Protein AF-A0A522X275-F1 (afdb_monomer)

Mean predicted aligned error: 4.61 Å

pLDDT: mean 91.49, std 9.24, range [66.56, 98.62]

Foldseek 3Di:
DALLVQLVVLLVQLVVQLVVLVVVQVVVCLVPPPDPCRPDCDPVSVVSNVVSVVSNVVSVVSNVVSVD

Solvent-accessible surface are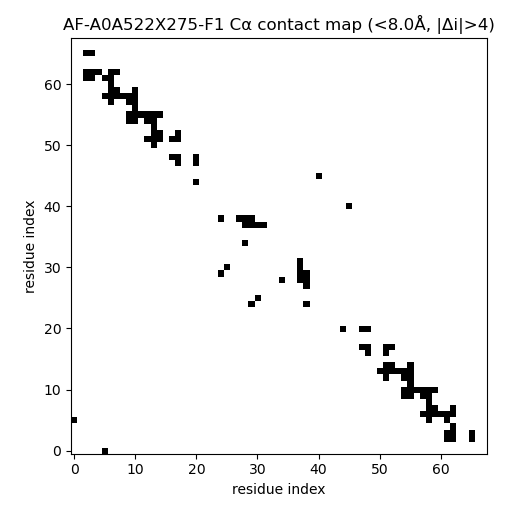a (backbone atoms only — not comparable to full-atom values): 3669 Å² total; per-residue (Å²): 136,55,62,42,58,53,9,52,51,28,29,52,51,12,50,51,49,41,48,50,55,51,51,58,41,48,78,59,44,54,73,46,89,84,52,90,75,54,63,77,86,46,71,66,56,52,52,53,44,52,49,16,49,50,38,22,51,51,10,50,52,34,38,55,58,64,74,109

Secondary structure (DSSP, 8-state):
--HHHHHHHHHHHHHHHHHHHHHHHHTTTTT-SS-S-PPP--HHHHHHHHHHHHHHHHHHHHHHHTT-

Radius of gyration: 15.6 Å; Cα contacts (8 Å, |Δi|>4): 64; chains: 1; bounding box: 29×18×48 Å

Structure (mmCIF, N/CA/C/O backbone):
data_AF-A0A522X275-F1
#
_entry.id   AF-A0A522X275-F1
#
loop_
_atom_site.group_PDB
_atom_site.id
_atom_site.type_symbol
_atom_site.label_atom_id
_atom_site.label_alt_id
_atom_site.label_comp_id
_atom_site.label_asym_id
_atom_site.label_entity_id
_atom_site.label_seq_id
_atom_site.pdbx_PDB_ins_code
_atom_site.Cartn_x
_atom_site.Cartn_y
_atom_site.Cartn_z
_atom_site.occupancy
_atom_site.B_iso_or_equiv
_atom_site.auth_seq_id
_atom_site.auth_comp_id
_atom_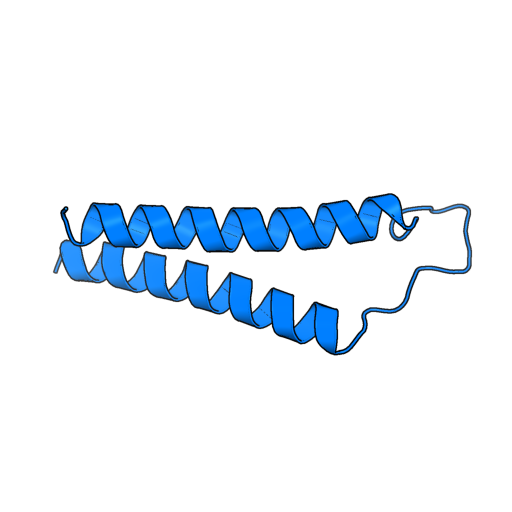site.auth_asym_id
_atom_site.auth_atom_id
_atom_site.pdbx_PDB_model_num
ATOM 1 N N . MET A 1 1 ? 7.713 12.249 -19.490 1.00 69.19 1 MET A N 1
ATOM 2 C CA . MET A 1 1 ? 7.679 11.400 -18.276 1.00 69.19 1 MET A CA 1
ATOM 3 C C . MET A 1 1 ? 7.978 9.964 -18.707 1.00 69.19 1 MET A C 1
ATOM 5 O O . MET A 1 1 ? 7.330 9.507 -19.636 1.00 69.19 1 MET A O 1
ATOM 9 N N . THR A 1 2 ? 8.994 9.290 -18.153 1.00 93.06 2 THR A N 1
ATOM 10 C CA . THR A 1 2 ? 9.387 7.927 -18.596 1.00 93.06 2 THR A CA 1
ATOM 11 C C . THR A 1 2 ? 8.492 6.844 -17.983 1.00 93.06 2 THR A C 1
ATOM 13 O O . THR A 1 2 ? 8.051 7.025 -16.847 1.00 93.06 2 THR A O 1
ATOM 16 N N . LEU A 1 3 ? 8.313 5.699 -18.658 1.00 93.88 3 LEU A N 1
ATOM 17 C CA . LEU A 1 3 ? 7.550 4.548 -18.138 1.00 93.88 3 LEU A CA 1
ATOM 18 C C . LEU A 1 3 ? 8.060 4.086 -16.762 1.00 93.88 3 LEU A C 1
ATOM 20 O O . LEU A 1 3 ? 7.276 3.850 -15.848 1.00 93.88 3 LEU A O 1
ATOM 24 N N . ARG A 1 4 ? 9.387 4.070 -16.585 1.00 95.69 4 ARG A N 1
ATOM 25 C CA . ARG A 1 4 ? 10.043 3.748 -15.313 1.00 95.69 4 ARG A CA 1
ATOM 26 C C . ARG A 1 4 ? 9.649 4.706 -14.187 1.00 95.69 4 ARG A C 1
ATOM 28 O O . ARG A 1 4 ? 9.317 4.264 -13.094 1.00 95.69 4 ARG A O 1
ATOM 35 N N . ALA A 1 5 ? 9.666 6.012 -14.454 1.00 97.19 5 ALA A N 1
ATOM 36 C CA . ALA A 1 5 ? 9.258 7.031 -13.482 1.00 97.19 5 ALA A CA 1
ATOM 37 C C . ALA A 1 5 ? 7.777 6.900 -13.092 1.00 97.19 5 ALA A C 1
ATOM 39 O O . ALA A 1 5 ? 7.446 7.047 -11.918 1.00 97.19 5 ALA A O 1
ATOM 40 N N . LEU A 1 6 ? 6.899 6.574 -14.050 1.00 97.62 6 LEU A N 1
ATOM 41 C CA . LEU A 1 6 ? 5.494 6.280 -13.764 1.00 97.62 6 LEU A CA 1
ATOM 42 C C . LEU A 1 6 ? 5.355 5.031 -12.881 1.00 97.62 6 LEU A C 1
ATOM 44 O O . LEU A 1 6 ? 4.626 5.064 -11.894 1.00 97.62 6 LEU A O 1
ATOM 48 N N . GLY A 1 7 ? 6.095 3.962 -13.187 1.00 97.69 7 GLY A N 1
ATOM 49 C CA . GLY A 1 7 ? 6.113 2.748 -12.373 1.00 97.69 7 GLY A CA 1
ATOM 50 C C . GLY A 1 7 ? 6.556 3.012 -10.932 1.00 97.69 7 GLY A C 1
ATOM 51 O O . GLY A 1 7 ? 5.870 2.614 -9.995 1.00 97.69 7 GLY A O 1
ATOM 52 N N . ILE A 1 8 ? 7.639 3.773 -10.741 1.00 98.06 8 ILE A N 1
ATOM 53 C CA . ILE A 1 8 ? 8.117 4.186 -9.410 1.00 98.06 8 ILE A CA 1
ATOM 54 C C . ILE A 1 8 ? 7.059 5.018 -8.673 1.00 98.06 8 ILE A C 1
ATOM 56 O O . ILE A 1 8 ? 6.823 4.792 -7.487 1.00 98.06 8 ILE A O 1
ATOM 60 N N . ALA A 1 9 ? 6.395 5.950 -9.362 1.00 98.19 9 ALA A N 1
ATOM 61 C CA . ALA A 1 9 ? 5.333 6.755 -8.764 1.00 98.19 9 ALA A CA 1
ATOM 62 C C . ALA A 1 9 ? 4.149 5.892 -8.294 1.00 98.19 9 ALA A C 1
ATOM 64 O O . ALA A 1 9 ? 3.650 6.101 -7.191 1.00 98.19 9 ALA A O 1
ATOM 65 N N . LEU A 1 10 ? 3.738 4.892 -9.082 1.00 98.31 10 LEU A N 1
ATOM 66 C CA . LEU A 1 10 ? 2.684 3.951 -8.692 1.00 98.31 10 LEU A CA 1
ATOM 67 C C . LEU A 1 10 ? 3.094 3.099 -7.485 1.00 98.31 10 LEU A C 1
ATOM 69 O O . LEU A 1 10 ? 2.297 2.943 -6.565 1.00 98.31 10 LEU A O 1
ATOM 73 N N . ILE A 1 11 ? 4.337 2.609 -7.433 1.00 98.56 11 ILE A N 1
ATOM 74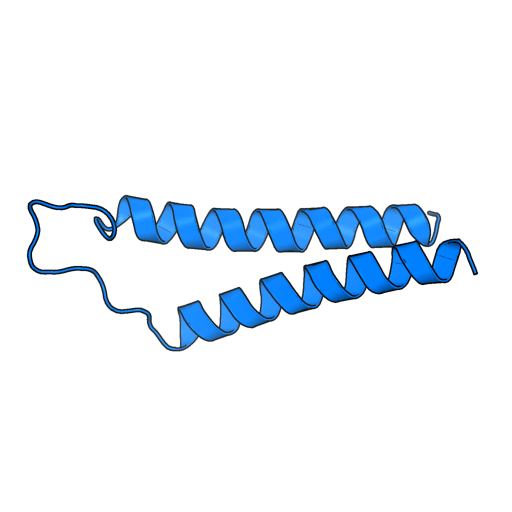 C CA . ILE A 1 11 ? 4.848 1.875 -6.263 1.00 98.56 11 ILE A CA 1
ATOM 75 C C . ILE A 1 11 ? 4.692 2.726 -5.003 1.00 98.56 11 ILE A C 1
ATOM 77 O O . ILE A 1 11 ? 4.070 2.289 -4.035 1.00 98.56 11 ILE A O 1
ATOM 81 N N . TRP A 1 12 ? 5.195 3.961 -5.033 1.00 98.56 12 TRP A N 1
ATOM 82 C CA . TRP A 1 12 ? 5.102 4.863 -3.887 1.00 98.56 12 TRP A CA 1
ATOM 83 C C . TRP A 1 12 ? 3.663 5.235 -3.538 1.00 98.56 12 TRP A C 1
ATOM 85 O O . TRP A 1 12 ? 3.335 5.286 -2.355 1.00 98.56 12 TRP A O 1
ATOM 95 N N . ALA A 1 13 ? 2.791 5.430 -4.528 1.00 98.31 13 ALA A N 1
ATOM 96 C CA . ALA A 1 13 ? 1.376 5.697 -4.291 1.00 98.31 13 ALA A CA 1
ATOM 97 C C . ALA A 1 13 ? 0.685 4.523 -3.576 1.00 98.31 13 ALA A C 1
ATOM 99 O O . ALA A 1 13 ? -0.003 4.732 -2.576 1.00 98.31 13 ALA A O 1
ATOM 100 N N . GLY A 1 14 ? 0.909 3.288 -4.036 1.00 98.12 14 GLY A N 1
ATOM 101 C CA . GLY A 1 14 ? 0.364 2.086 -3.400 1.00 98.12 14 GLY A CA 1
ATOM 102 C C . GLY A 1 14 ? 0.894 1.889 -1.978 1.00 98.12 14 GLY A C 1
ATOM 103 O O . GLY A 1 14 ? 0.114 1.667 -1.051 1.00 98.12 14 GLY A O 1
ATOM 104 N N . VAL A 1 15 ? 2.206 2.058 -1.776 1.00 98.31 15 VAL A N 1
ATOM 105 C CA . VAL A 1 15 ? 2.845 1.974 -0.451 1.00 98.31 15 VAL A CA 1
ATOM 106 C C . VAL A 1 15 ? 2.300 3.039 0.500 1.00 98.31 15 VAL A C 1
ATOM 108 O O . VAL A 1 15 ? 1.927 2.712 1.625 1.00 98.31 15 VAL A O 1
ATOM 111 N N . ALA A 1 16 ? 2.198 4.294 0.059 1.00 98.38 16 ALA A N 1
ATOM 112 C CA . ALA A 1 16 ? 1.662 5.383 0.871 1.00 98.38 16 ALA A CA 1
ATOM 113 C C . ALA A 1 16 ? 0.198 5.134 1.258 1.00 98.38 16 ALA A C 1
ATOM 115 O O . ALA A 1 16 ? -0.192 5.374 2.401 1.00 98.38 16 ALA A O 1
ATOM 116 N N . MET A 1 17 ? -0.606 4.596 0.337 1.00 98.00 17 MET A N 1
ATOM 117 C CA . MET A 1 17 ? -2.001 4.269 0.619 1.00 98.00 17 MET A CA 1
ATOM 118 C C . MET A 1 17 ? -2.120 3.143 1.654 1.00 98.00 17 MET A C 1
ATOM 120 O O . MET A 1 17 ? -2.912 3.251 2.592 1.00 98.00 17 MET A O 1
ATOM 124 N N . LEU A 1 18 ? -1.293 2.097 1.540 1.00 97.19 18 LEU A N 1
ATOM 125 C CA . LEU A 1 18 ? -1.243 1.013 2.521 1.00 97.19 18 LEU A CA 1
ATOM 126 C C . LEU A 1 18 ? -0.778 1.520 3.894 1.00 97.19 18 LEU A C 1
ATOM 128 O O . LEU A 1 18 ? -1.402 1.211 4.908 1.00 97.19 18 LEU A O 1
ATOM 132 N N . ALA A 1 19 ? 0.261 2.358 3.929 1.00 97.38 19 ALA A N 1
ATOM 133 C CA . ALA A 1 19 ? 0.737 2.992 5.153 1.00 97.38 19 ALA A CA 1
ATOM 134 C C . ALA A 1 19 ? -0.364 3.836 5.814 1.00 97.38 19 ALA A C 1
ATOM 136 O O . ALA A 1 19 ? -0.592 3.715 7.015 1.00 97.38 19 ALA A O 1
ATOM 137 N N . GLY A 1 20 ? -1.118 4.620 5.037 1.00 96.25 20 GLY A N 1
ATOM 138 C CA . GLY A 1 20 ? -2.257 5.391 5.538 1.00 96.25 20 GLY A CA 1
ATOM 139 C C . GLY A 1 20 ? -3.356 4.517 6.153 1.00 96.25 20 GLY A C 1
ATOM 140 O O . GLY A 1 20 ? -3.892 4.851 7.213 1.00 96.25 20 GLY A O 1
ATOM 141 N N . LEU A 1 21 ? -3.667 3.366 5.543 1.00 94.31 21 LEU A N 1
ATOM 142 C CA . LEU A 1 21 ? -4.616 2.398 6.110 1.00 94.31 21 LEU A CA 1
ATOM 143 C C . LEU A 1 21 ? -4.126 1.835 7.447 1.00 94.31 21 LEU A C 1
ATOM 145 O O . LEU A 1 21 ? -4.913 1.750 8.395 1.00 94.31 21 LEU A O 1
ATOM 149 N N . LEU A 1 22 ? -2.841 1.485 7.533 1.00 92.62 22 LEU A N 1
ATOM 150 C CA . LEU A 1 22 ? -2.227 0.956 8.750 1.00 92.62 22 LEU A CA 1
ATOM 151 C C . LEU A 1 22 ? -2.177 2.005 9.861 1.00 92.62 22 LEU A C 1
ATOM 153 O O . LEU A 1 22 ? -2.589 1.708 10.978 1.00 92.62 22 LEU A O 1
ATOM 157 N N . LEU A 1 23 ? -1.776 3.240 9.555 1.00 93.44 23 LEU A N 1
ATOM 158 C CA . LEU A 1 23 ? -1.760 4.348 10.514 1.00 93.44 23 LEU A CA 1
ATOM 159 C C . LEU A 1 23 ? -3.165 4.665 11.035 1.00 93.44 23 LEU A C 1
ATOM 161 O O . LEU A 1 23 ? -3.361 4.832 12.237 1.00 93.44 23 LEU A O 1
ATOM 165 N N . ARG A 1 24 ? -4.176 4.669 10.157 1.00 90.81 24 ARG A N 1
ATOM 166 C CA . ARG A 1 24 ? -5.576 4.851 10.566 1.00 90.81 24 ARG A CA 1
ATOM 167 C C . ARG A 1 24 ? -6.061 3.723 11.477 1.00 90.81 24 ARG A C 1
ATOM 169 O O . ARG A 1 24 ? -6.880 3.959 12.360 1.00 90.81 24 ARG A O 1
ATOM 176 N N . ARG A 1 25 ? -5.600 2.493 11.238 1.00 88.12 25 AR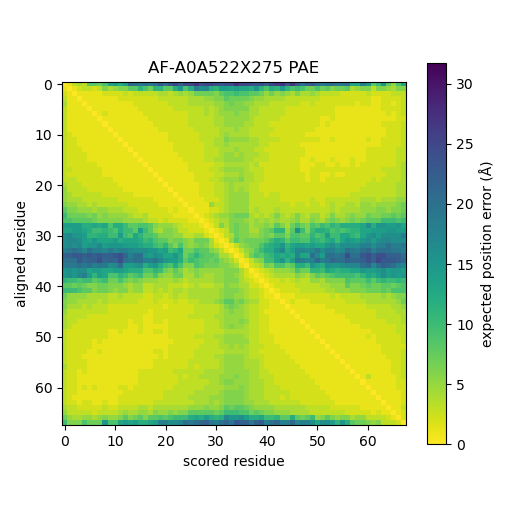G A N 1
ATOM 177 C CA . ARG A 1 25 ? -5.918 1.327 12.069 1.00 88.12 25 ARG A CA 1
ATOM 178 C C . ARG A 1 25 ? -5.193 1.396 13.416 1.00 88.12 25 ARG A C 1
ATOM 180 O O . ARG A 1 25 ? -5.817 1.133 14.438 1.00 88.12 25 ARG A O 1
ATOM 187 N N . PHE A 1 26 ? -3.933 1.819 13.420 1.00 87.75 26 PHE A N 1
ATOM 188 C CA . PHE A 1 26 ? -3.146 2.054 14.627 1.00 87.75 26 PHE A CA 1
ATOM 189 C C . PHE A 1 26 ? -3.794 3.114 15.526 1.00 87.75 26 PHE A C 1
ATOM 191 O O . PHE A 1 26 ? -4.049 2.843 16.693 1.00 87.75 26 PHE A O 1
ATOM 198 N N . GLY A 1 27 ? -4.190 4.264 14.968 1.00 86.38 27 GLY A N 1
ATOM 199 C CA . GLY A 1 27 ? -4.877 5.326 15.716 1.00 86.38 27 GLY A CA 1
ATOM 200 C C . GLY A 1 27 ? -6.259 4.944 16.265 1.00 86.38 27 GLY A C 1
ATOM 201 O O . GLY A 1 27 ? -6.831 5.699 17.041 1.00 86.38 27 GLY A O 1
ATOM 202 N N . ARG A 1 28 ? -6.806 3.785 15.878 1.00 85.06 28 ARG A N 1
ATOM 203 C CA . ARG A 1 28 ? -8.040 3.217 16.446 1.00 85.06 28 ARG A CA 1
ATOM 204 C C . ARG A 1 28 ? -7.785 2.168 17.530 1.00 85.06 28 ARG A C 1
ATOM 206 O O . ARG A 1 28 ? -8.718 1.470 17.895 1.00 85.06 28 ARG A O 1
ATOM 213 N N . GLY A 1 29 ? -6.547 2.014 17.993 1.00 82.88 29 GLY A N 1
ATOM 214 C CA . GLY A 1 29 ? -6.221 1.069 19.063 1.00 82.88 29 GLY A CA 1
ATOM 215 C C . GLY A 1 29 ? -6.048 -0.375 18.595 1.00 82.88 29 GLY A C 1
ATOM 216 O O . GLY A 1 29 ? -5.929 -1.269 19.415 1.00 82.88 29 GLY A O 1
ATOM 217 N N . ALA A 1 30 ? -5.949 -0.645 17.288 1.00 80.19 30 ALA A N 1
ATOM 218 C CA . ALA A 1 30 ? -5.817 -2.020 16.785 1.00 80.19 30 ALA A CA 1
ATOM 219 C C . ALA A 1 30 ? -4.503 -2.742 17.139 1.00 80.19 30 ALA A C 1
ATOM 221 O O . ALA A 1 30 ? -4.308 -3.878 16.712 1.00 80.19 30 ALA A O 1
ATOM 222 N N . TRP A 1 31 ? -3.607 -2.061 17.849 1.00 77.44 31 TRP A N 1
ATOM 223 C CA . TRP A 1 31 ? -2.342 -2.572 18.375 1.00 77.44 31 TRP A CA 1
ATOM 224 C C . TRP A 1 31 ? -2.261 -2.458 19.904 1.00 77.44 31 TRP A C 1
ATOM 226 O O . TRP A 1 31 ? -1.210 -2.741 20.473 1.00 77.44 31 TRP A O 1
ATOM 236 N N . SER A 1 32 ? -3.341 -2.021 20.560 1.00 76.38 32 SER A N 1
ATOM 237 C CA . SER A 1 32 ? -3.437 -2.017 22.016 1.00 76.38 32 SER A CA 1
ATOM 238 C C . SER A 1 32 ? -3.480 -3.468 22.494 1.00 76.38 32 SER A C 1
ATOM 240 O O . SER A 1 32 ? -4.311 -4.245 22.035 1.00 76.38 32 SER A O 1
ATOM 242 N N . LEU A 1 33 ? -2.533 -3.845 23.355 1.00 69.94 33 LEU A N 1
ATOM 243 C CA . LEU A 1 33 ? -2.515 -5.153 24.023 1.00 69.94 33 LEU A CA 1
ATOM 244 C C . LEU A 1 33 ? -3.413 -5.165 25.270 1.00 69.94 33 LEU A C 1
ATOM 246 O O . LEU A 1 33 ? -3.672 -6.228 25.823 1.00 69.94 33 LEU A O 1
ATOM 250 N N . GLU A 1 34 ? -3.838 -3.981 25.713 1.00 72.19 34 GLU A N 1
ATOM 251 C CA . GLU A 1 34 ? -4.653 -3.755 26.909 1.00 72.19 34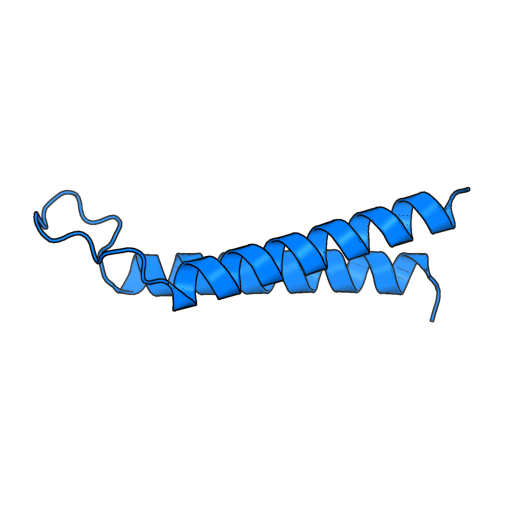 GLU A CA 1
ATOM 252 C C . GLU A 1 34 ? -6.149 -3.662 26.572 1.00 72.19 34 GLU A C 1
ATOM 254 O O . GLU A 1 34 ? -6.980 -3.963 27.423 1.00 72.19 34 GLU A O 1
ATOM 259 N N . ASP A 1 35 ? -6.498 -3.296 25.331 1.00 67.75 35 ASP A N 1
ATOM 260 C CA . ASP A 1 35 ? -7.877 -3.355 24.840 1.00 67.75 35 ASP A CA 1
ATOM 261 C C . ASP A 1 35 ? -8.200 -4.752 24.308 1.00 67.75 35 ASP A C 1
ATOM 263 O O . ASP A 1 35 ? -7.623 -5.214 23.321 1.00 67.75 35 ASP A O 1
ATOM 267 N N . GLU A 1 36 ? -9.204 -5.395 24.902 1.00 66.56 36 GLU A N 1
ATOM 268 C CA . GLU A 1 36 ? -9.774 -6.639 24.369 1.00 66.56 36 GLU A CA 1
ATOM 269 C C . GLU A 1 36 ? -10.527 -6.413 23.038 1.00 66.56 36 GLU A 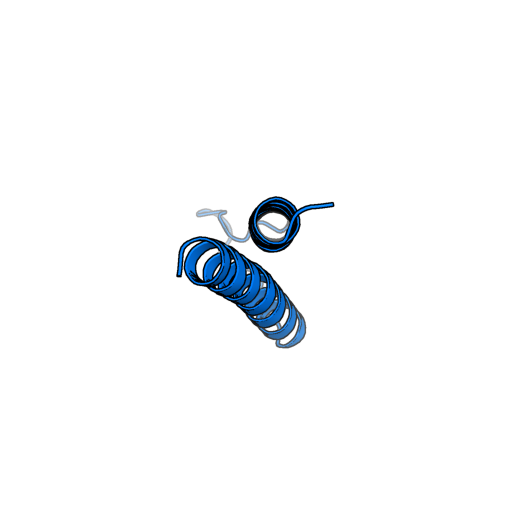C 1
ATOM 271 O O . GLU A 1 36 ? -10.697 -7.345 22.249 1.00 66.56 36 GLU A O 1
ATOM 276 N N . ASP A 1 37 ? -10.921 -5.169 22.741 1.00 70.19 37 ASP A N 1
ATOM 277 C CA . ASP A 1 37 ? -11.703 -4.790 21.558 1.00 70.19 37 ASP A CA 1
ATOM 278 C C . ASP A 1 37 ? -10.822 -4.249 20.415 1.00 70.19 37 ASP A C 1
ATOM 280 O O . ASP A 1 37 ? -10.785 -3.058 20.089 1.00 70.19 37 ASP A O 1
ATOM 284 N N . VAL A 1 38 ? -10.113 -5.154 19.732 1.00 76.94 38 VAL A N 1
ATOM 285 C CA . VAL A 1 38 ? -9.390 -4.817 18.495 1.00 76.94 38 VAL A CA 1
ATOM 286 C C . VAL A 1 38 ? -10.401 -4.463 17.391 1.00 76.94 38 VAL A C 1
ATOM 288 O O . VAL A 1 38 ? -11.195 -5.319 16.989 1.00 76.94 38 VAL A O 1
ATOM 291 N N . PRO A 1 39 ? -10.339 -3.261 16.779 1.00 77.75 39 PRO A N 1
ATOM 292 C CA . PRO A 1 39 ? -11.280 -2.867 15.741 1.00 77.75 39 PRO A CA 1
ATOM 293 C C . PRO A 1 39 ? -11.301 -3.876 14.579 1.00 77.75 39 PRO A C 1
ATOM 295 O O . PRO A 1 39 ? -10.250 -4.138 13.961 1.00 77.75 39 PRO A O 1
ATOM 298 N N . PRO A 1 40 ? -12.475 -4.415 14.205 1.00 84.19 40 PRO A N 1
ATOM 299 C CA . PRO A 1 40 ? -12.566 -5.408 13.145 1.00 84.19 40 PRO A CA 1
ATOM 300 C C . PRO A 1 40 ? -12.134 -4.819 11.797 1.00 84.19 40 PRO A C 1
ATOM 302 O O . PRO A 1 40 ? -12.304 -3.631 11.504 1.00 84.19 40 PRO A O 1
ATOM 305 N N . VAL A 1 41 ? -11.546 -5.658 10.942 1.00 88.19 41 VAL A N 1
ATOM 306 C CA . VAL A 1 41 ? -11.187 -5.257 9.575 1.00 88.19 41 VAL A CA 1
ATOM 307 C C . VAL A 1 41 ? -12.457 -5.233 8.722 1.00 88.19 41 VAL A C 1
ATOM 309 O O . VAL A 1 41 ? -12.954 -6.281 8.308 1.00 88.19 41 VAL A O 1
ATOM 312 N N . SER A 1 42 ? -12.974 -4.038 8.431 1.00 89.88 42 SER A N 1
ATOM 313 C CA . SER A 1 42 ? -14.159 -3.877 7.580 1.00 89.88 42 SER A CA 1
ATOM 314 C C . SER A 1 42 ? -13.888 -4.263 6.120 1.00 89.88 42 SER A C 1
ATOM 316 O O . SER A 1 42 ? -12.756 -4.176 5.636 1.00 89.88 42 SER A O 1
ATOM 318 N N . SER A 1 43 ? -14.938 -4.629 5.376 1.00 94.00 43 SER A N 1
ATOM 319 C CA . SER A 1 43 ? -14.834 -4.935 3.938 1.00 94.00 43 SER A CA 1
ATOM 320 C C . SER A 1 43 ? -14.251 -3.771 3.134 1.00 94.00 43 SER A C 1
ATOM 322 O O . SER A 1 43 ? -13.441 -3.990 2.239 1.00 94.00 43 SER A O 1
ATOM 324 N N . GLY A 1 44 ? -14.581 -2.529 3.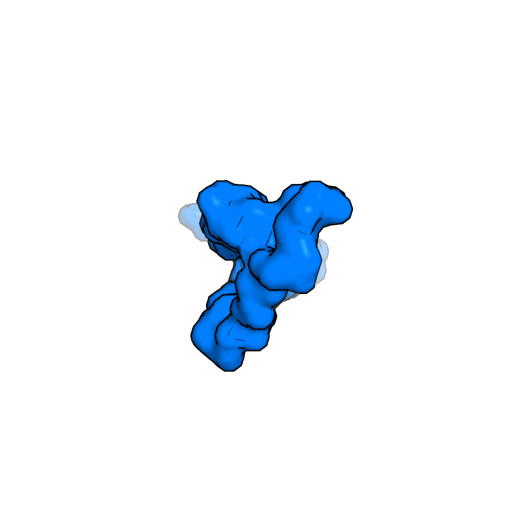506 1.00 94.00 44 GLY A N 1
ATOM 325 C CA . GLY A 1 44 ? -13.986 -1.337 2.899 1.00 94.00 44 GLY A CA 1
ATOM 326 C C . GLY A 1 44 ? -12.474 -1.257 3.127 1.00 94.00 44 GLY A C 1
ATOM 327 O O . GLY A 1 44 ? -11.736 -0.960 2.196 1.00 94.00 44 GLY A O 1
ATOM 328 N N . HIS A 1 45 ? -11.990 -1.586 4.331 1.00 93.00 45 HIS A N 1
ATOM 329 C CA . HIS A 1 45 ? -10.551 -1.627 4.610 1.00 93.00 45 HIS A CA 1
ATOM 330 C C . HIS A 1 45 ? -9.839 -2.678 3.747 1.00 93.00 45 HIS A C 1
ATOM 332 O O . HIS A 1 45 ? -8.780 -2.396 3.193 1.00 93.00 45 HIS A O 1
ATOM 338 N N . LYS A 1 46 ? -10.441 -3.865 3.582 1.00 95.62 46 LYS A N 1
ATOM 339 C CA . LYS A 1 46 ? -9.905 -4.918 2.703 1.00 95.62 46 LYS A CA 1
ATOM 340 C C . LYS A 1 46 ? -9.855 -4.458 1.246 1.00 95.62 46 LYS A C 1
ATOM 342 O O . LYS A 1 46 ? -8.828 -4.631 0.602 1.00 95.62 46 LYS A O 1
ATOM 347 N N . ALA A 1 47 ? -10.921 -3.830 0.748 1.00 97.69 47 ALA A N 1
ATOM 348 C CA . ALA A 1 47 ? -10.973 -3.309 -0.618 1.00 97.69 47 ALA A CA 1
ATOM 349 C C . ALA A 1 47 ? -9.886 -2.252 -0.872 1.00 97.69 47 ALA A C 1
ATOM 351 O O . ALA A 1 47 ? -9.173 -2.325 -1.871 1.00 97.69 47 ALA A O 1
ATOM 352 N N . TRP A 1 48 ? -9.699 -1.316 0.063 1.00 97.38 48 TRP A N 1
ATOM 353 C CA . TRP A 1 48 ? -8.630 -0.321 -0.026 1.00 97.38 48 TRP A CA 1
ATOM 354 C C . TRP A 1 48 ? -7.233 -0.952 0.029 1.00 97.38 48 TRP A C 1
ATOM 356 O O . TRP A 1 48 ? -6.352 -0.527 -0.715 1.00 97.38 48 TRP A O 1
ATOM 366 N N . ALA A 1 49 ? -7.025 -1.980 0.856 1.00 97.19 49 ALA A N 1
ATOM 367 C CA . ALA A 1 49 ? -5.754 -2.702 0.906 1.00 97.19 49 ALA A CA 1
ATOM 368 C C . ALA A 1 49 ? -5.462 -3.437 -0.413 1.00 97.19 49 ALA A C 1
ATOM 370 O O . ALA A 1 49 ? -4.353 -3.341 -0.936 1.00 97.19 49 ALA A O 1
ATOM 371 N N . VAL A 1 50 ? -6.465 -4.106 -0.994 1.00 98.25 50 VAL A N 1
ATOM 372 C CA . VAL A 1 50 ? -6.355 -4.751 -2.314 1.00 98.25 50 VAL A CA 1
ATOM 373 C C . VAL A 1 50 ? -6.013 -3.724 -3.392 1.00 98.25 50 VAL A C 1
ATOM 375 O O . VAL A 1 50 ? -5.113 -3.964 -4.192 1.00 98.25 50 VAL A O 1
ATOM 378 N N . LEU A 1 51 ? -6.671 -2.562 -3.387 1.00 98.31 51 LEU A N 1
ATOM 379 C CA . LEU A 1 51 ? -6.381 -1.490 -4.338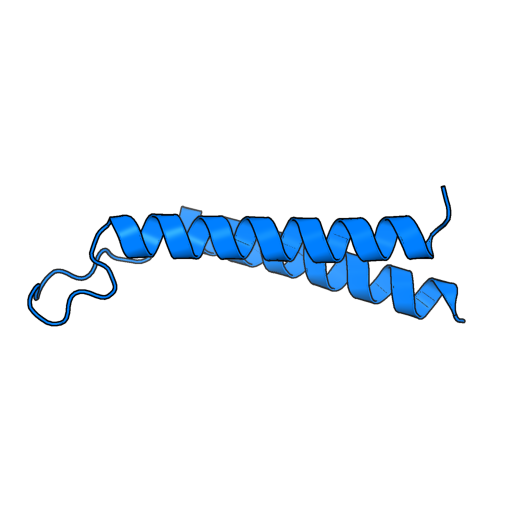 1.00 98.31 51 LEU A CA 1
ATOM 380 C C . LEU A 1 51 ? -4.946 -0.961 -4.183 1.00 98.31 51 LEU A C 1
ATOM 382 O O . LEU A 1 51 ? -4.250 -0.792 -5.181 1.00 98.31 51 LEU A O 1
ATOM 386 N N . ALA A 1 52 ? -4.480 -0.747 -2.950 1.00 98.25 52 ALA A N 1
ATOM 387 C CA . ALA A 1 52 ? -3.114 -0.294 -2.674 1.00 98.25 52 ALA A CA 1
ATOM 388 C C . ALA A 1 52 ? -2.069 -1.280 -3.214 1.00 98.25 52 ALA A C 1
ATOM 390 O O . ALA A 1 52 ? -1.109 -0.879 -3.876 1.00 98.25 52 ALA A O 1
ATOM 391 N N . LEU A 1 53 ? -2.297 -2.575 -2.981 1.00 98.44 53 LEU A N 1
ATOM 392 C CA . LEU A 1 53 ? -1.441 -3.646 -3.484 1.00 98.44 53 LEU A CA 1
ATOM 393 C C . LEU A 1 53 ? -1.474 -3.734 -5.012 1.00 98.44 53 LEU A C 1
ATOM 395 O O . LEU A 1 53 ? -0.420 -3.864 -5.626 1.00 98.44 53 LEU A O 1
ATOM 399 N N . ALA A 1 54 ? -2.648 -3.610 -5.635 1.00 98.62 54 ALA A N 1
ATOM 400 C CA . ALA A 1 54 ? -2.783 -3.629 -7.090 1.00 98.62 54 ALA A CA 1
ATOM 401 C C . ALA A 1 54 ? -2.040 -2.458 -7.752 1.00 98.62 54 ALA A C 1
ATOM 403 O O . ALA A 1 54 ? -1.349 -2.654 -8.749 1.00 98.62 54 ALA A O 1
ATOM 404 N N . ILE A 1 55 ? -2.124 -1.257 -7.170 1.00 98.50 55 ILE A N 1
ATOM 405 C CA . ILE A 1 55 ? -1.386 -0.075 -7.636 1.00 98.50 55 ILE A CA 1
ATOM 406 C C . ILE A 1 55 ? 0.127 -0.316 -7.542 1.00 98.50 55 ILE A C 1
ATOM 408 O O . ILE A 1 55 ? 0.845 -0.102 -8.521 1.00 98.50 55 ILE A O 1
ATOM 412 N N . ALA A 1 56 ? 0.614 -0.809 -6.398 1.00 98.50 56 ALA A N 1
ATOM 413 C CA . ALA A 1 56 ? 2.037 -1.085 -6.214 1.00 98.50 56 ALA A CA 1
ATOM 414 C C . ALA A 1 56 ? 2.543 -2.183 -7.166 1.00 98.50 56 ALA A C 1
ATOM 416 O O . ALA A 1 56 ? 3.586 -2.018 -7.799 1.00 98.50 56 ALA A O 1
ATOM 417 N N . ALA A 1 57 ? 1.782 -3.271 -7.319 1.00 98.50 57 ALA A N 1
ATOM 418 C CA . ALA A 1 57 ? 2.098 -4.366 -8.232 1.00 98.50 57 ALA A CA 1
ATOM 419 C C . ALA A 1 57 ? 2.106 -3.911 -9.699 1.00 98.50 57 ALA A C 1
ATOM 421 O O . ALA A 1 57 ? 3.020 -4.260 -10.444 1.00 98.50 57 ALA A O 1
ATOM 422 N N . GLY A 1 58 ? 1.143 -3.076 -10.104 1.00 98.25 58 GLY A N 1
ATOM 423 C CA . GLY A 1 58 ? 1.130 -2.451 -11.427 1.00 98.25 58 GLY A CA 1
ATOM 424 C C . GLY A 1 58 ? 2.366 -1.580 -11.662 1.00 98.25 58 GLY A C 1
ATOM 425 O O . GLY A 1 58 ? 2.993 -1.667 -12.717 1.00 98.25 58 GLY A O 1
ATOM 426 N N . GLY A 1 59 ? 2.778 -0.806 -10.654 1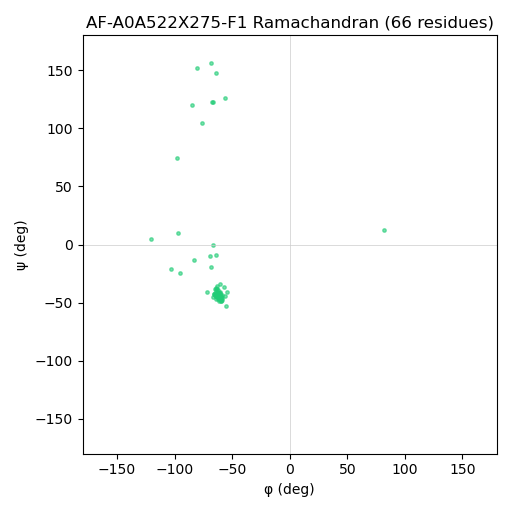.00 97.94 59 GLY A N 1
ATOM 427 C CA . GLY A 1 59 ? 4.015 -0.030 -10.697 1.00 97.94 59 GLY A CA 1
ATOM 428 C C . GLY A 1 59 ? 5.269 -0.891 -10.868 1.00 97.94 59 GLY A C 1
ATOM 429 O O . GLY A 1 59 ? 6.105 -0.583 -11.718 1.00 97.94 59 GLY A O 1
ATOM 430 N N . ILE A 1 60 ? 5.373 -2.003 -10.130 1.00 98.19 60 ILE A N 1
ATOM 431 C CA . ILE A 1 60 ? 6.449 -2.997 -10.297 1.00 98.19 60 ILE A CA 1
ATOM 432 C C . ILE A 1 60 ? 6.448 -3.548 -11.727 1.00 98.19 60 ILE A C 1
ATOM 434 O O . ILE A 1 60 ? 7.496 -3.563 -12.372 1.00 98.19 60 ILE A O 1
ATOM 438 N N . GLY A 1 61 ? 5.278 -3.936 -12.243 1.00 97.88 61 GLY A N 1
ATOM 439 C CA . GLY A 1 61 ? 5.124 -4.430 -13.611 1.00 97.88 61 GLY A CA 1
ATOM 440 C C . GLY A 1 61 ? 5.633 -3.435 -14.656 1.00 97.88 61 GLY A C 1
ATOM 441 O O . GLY A 1 61 ? 6.387 -3.821 -15.546 1.00 97.88 61 GLY A O 1
ATOM 442 N N . LEU A 1 62 ? 5.312 -2.145 -14.510 1.00 97.31 62 LEU A N 1
ATOM 443 C CA . LEU A 1 62 ? 5.815 -1.094 -15.403 1.00 97.31 62 LEU A CA 1
ATOM 444 C C . LEU A 1 62 ? 7.332 -0.901 -15.316 1.00 97.31 62 LEU A C 1
ATOM 446 O O . LEU A 1 62 ? 7.973 -0.657 -16.337 1.00 97.31 62 LEU A O 1
ATOM 450 N N . VAL A 1 63 ? 7.916 -0.993 -14.117 1.00 97.38 63 VAL A N 1
ATOM 451 C CA . VAL A 1 63 ? 9.374 -0.893 -13.955 1.00 97.38 63 VAL A CA 1
ATOM 452 C C . VAL A 1 63 ? 10.064 -2.059 -14.655 1.00 97.38 63 VAL A C 1
ATOM 454 O O . VAL A 1 63 ? 10.997 -1.816 -15.416 1.00 97.38 63 VAL A O 1
ATOM 457 N N . ILE A 1 64 ? 9.588 -3.289 -14.451 1.00 97.69 64 ILE A N 1
ATOM 458 C CA . ILE A 1 64 ? 10.130 -4.483 -15.116 1.00 97.69 64 ILE A CA 1
ATOM 459 C C . ILE A 1 64 ? 10.000 -4.344 -16.634 1.00 97.69 64 ILE A C 1
ATOM 461 O O . ILE A 1 64 ? 10.986 -4.507 -17.347 1.00 97.69 64 ILE A O 1
ATOM 465 N N . TRP A 1 65 ? 8.817 -3.960 -17.121 1.00 96.56 65 TRP A N 1
ATOM 466 C CA . TRP A 1 65 ? 8.570 -3.762 -18.549 1.00 96.56 65 TRP A CA 1
ATOM 467 C C . TRP A 1 65 ? 9.470 -2.688 -19.162 1.00 96.56 65 TRP A C 1
ATOM 469 O O . TRP A 1 65 ? 9.876 -2.809 -20.304 1.00 96.56 65 TRP A O 1
ATOM 479 N N . SER A 1 66 ? 9.816 -1.638 -18.413 1.00 94.62 66 SER A N 1
ATOM 480 C CA . SER A 1 66 ? 10.689 -0.571 -18.921 1.00 94.62 66 SER A CA 1
ATOM 481 C C . SER A 1 66 ? 12.148 -0.989 -19.146 1.00 94.62 66 SER A C 1
ATOM 483 O O . SER A 1 66 ? 12.920 -0.195 -19.681 1.00 94.62 66 SER A O 1
ATOM 485 N N . ILE A 1 67 ? 12.533 -2.180 -18.676 1.00 91.06 67 ILE A N 1
ATOM 486 C CA . ILE A 1 67 ? 13.883 -2.751 -18.796 1.00 91.06 67 ILE A CA 1
ATOM 487 C C . ILE A 1 67 ? 13.928 -3.826 -19.900 1.00 91.06 67 ILE A C 1
ATOM 489 O O . ILE A 1 67 ? 15.014 -4.136 -20.385 1.00 91.06 67 ILE A O 1
ATOM 493 N N . ALA A 1 68 ? 12.769 -4.391 -20.258 1.00 81.25 68 ALA A N 1
ATOM 494 C CA . ALA A 1 68 ? 12.605 -5.363 -21.336 1.00 81.25 68 ALA A CA 1
ATOM 495 C C . ALA A 1 68 ? 12.618 -4.677 -22.710 1.00 81.25 68 ALA A C 1
ATOM 497 O O . ALA A 1 68 ? 13.173 -5.292 -23.646 1.00 81.25 68 ALA A O 1
#

Sequence (68 aa):
MTLRALGIALIWAGVAMLAGLLLRRFGRGAWSLEDEDVPPVSSGHKAWAVLALAIAAGGIGLVIWSIA